Protein AF-A0A1G6CUP5-F1 (afdb_monomer)

Organism: NCBI:txid665467

InterPro domains:
  IPR025148 1-carboxybiuret hydrolase subunit AtzG-like [PF13318] (10-59)

Sequence (61 aa):
MSKPFDAEKHVDHMAEVMGLTIAPEWRQSVVDNMAATAAVAELVLAFPLDDHVEPAPVFEA

pLDDT: mean 94.16, std 8.06, range [47.5, 98.69]

Secondary structure (DSSP, 8-state):
-PPPP-HHHHHHHHHHHHTPPPPHHHHHHHHHHH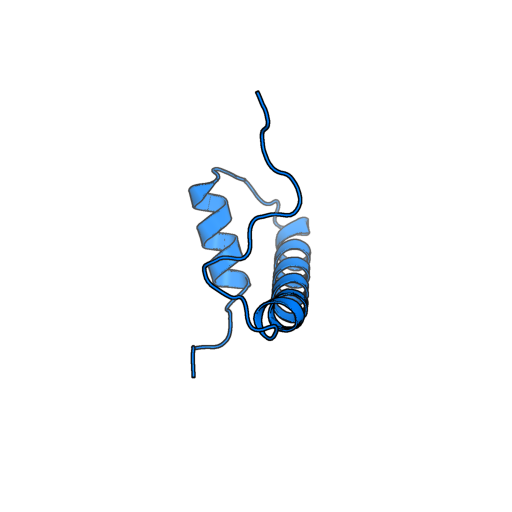HHHHHHHHHHHTS---TTPPPSS----

Radius of gyration: 16.07 Å; Cα contacts (8 Å, |Δi|>4): 15; chains: 1; bounding box: 34×34×35 Å

Structure (mmCIF, N/CA/C/O backbone):
data_AF-A0A1G6CUP5-F1
#
_entry.id   AF-A0A1G6CUP5-F1
#
loop_
_atom_site.group_PDB
_atom_site.id
_atom_site.type_symbol
_atom_site.label_atom_id
_atom_site.label_alt_id
_atom_site.label_comp_id
_atom_site.label_asym_id
_atom_site.label_entity_id
_atom_site.label_seq_id
_atom_site.pdbx_PDB_ins_code
_atom_site.Cartn_x
_atom_site.Cartn_y
_atom_site.Cartn_z
_atom_site.occupancy
_atom_site.B_iso_or_equiv
_atom_site.auth_seq_id
_atom_site.auth_comp_id
_atom_site.auth_asym_id
_atom_site.auth_atom_id
_atom_site.pdbx_PDB_model_num
ATOM 1 N N . MET A 1 1 ? 10.800 -19.086 2.974 1.00 47.50 1 MET A N 1
ATOM 2 C CA . MET A 1 1 ? 9.468 -18.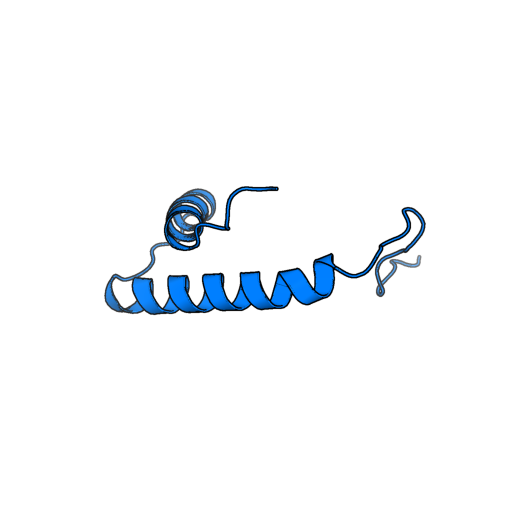472 2.828 1.00 47.50 1 MET A CA 1
ATOM 3 C C . MET A 1 1 ? 9.433 -17.259 3.730 1.00 47.50 1 MET A C 1
ATOM 5 O O . MET A 1 1 ? 9.648 -17.415 4.929 1.00 47.50 1 MET A O 1
ATOM 9 N N . SER A 1 2 ? 9.299 -16.067 3.154 1.00 66.88 2 SER A N 1
ATOM 10 C CA . SER A 1 2 ? 9.063 -14.840 3.914 1.00 66.88 2 SER A CA 1
ATOM 11 C C . SER A 1 2 ? 7.764 -14.977 4.710 1.00 66.88 2 SER A C 1
ATOM 13 O O . SER A 1 2 ? 6.867 -15.745 4.357 1.00 66.88 2 SER A O 1
ATOM 15 N N . LYS A 1 3 ? 7.688 -14.278 5.841 1.00 77.88 3 LYS A N 1
ATOM 16 C CA . LYS A 1 3 ? 6.465 -14.215 6.639 1.00 77.88 3 LYS A CA 1
ATOM 17 C C . LYS A 1 3 ? 5.367 -13.519 5.810 1.00 77.88 3 LYS A C 1
ATOM 19 O O . LYS A 1 3 ? 5.710 -12.577 5.096 1.00 77.88 3 LYS A O 1
ATOM 24 N N . PRO A 1 4 ? 4.090 -13.937 5.906 1.00 85.94 4 PRO A N 1
ATOM 25 C CA . PRO A 1 4 ? 2.992 -13.236 5.246 1.00 85.94 4 PRO A CA 1
ATOM 26 C C . PRO A 1 4 ? 2.984 -11.747 5.607 1.00 85.94 4 PRO A C 1
ATOM 28 O O . PRO A 1 4 ? 3.271 -11.394 6.756 1.00 85.94 4 PRO A O 1
ATOM 31 N N . PHE A 1 5 ? 2.662 -10.896 4.632 1.00 94.06 5 PHE A N 1
ATOM 32 C CA . PHE A 1 5 ? 2.560 -9.452 4.826 1.00 94.06 5 PHE A CA 1
ATOM 33 C C . PHE A 1 5 ? 1.446 -9.109 5.829 1.00 94.06 5 PHE A C 1
ATOM 35 O O . PHE A 1 5 ? 0.316 -9.575 5.703 1.00 94.06 5 PHE A O 1
ATOM 42 N N . ASP A 1 6 ? 1.783 -8.302 6.836 1.00 97.38 6 ASP A N 1
ATOM 43 C CA . ASP A 1 6 ? 0.878 -7.865 7.903 1.00 97.38 6 ASP A CA 1
ATOM 44 C C . ASP A 1 6 ? 0.449 -6.419 7.619 1.00 97.38 6 ASP A C 1
ATOM 46 O O . ASP A 1 6 ? 1.155 -5.467 7.963 1.00 97.38 6 ASP A O 1
ATOM 50 N N . ALA A 1 7 ? -0.684 -6.271 6.927 1.00 98.00 7 ALA A N 1
ATOM 51 C CA . ALA A 1 7 ? -1.174 -4.976 6.464 1.00 98.00 7 ALA A CA 1
ATOM 52 C C . ALA A 1 7 ? -1.489 -4.016 7.619 1.00 98.00 7 ALA A C 1
ATOM 54 O O . ALA A 1 7 ? -1.212 -2.827 7.501 1.00 98.00 7 ALA A O 1
ATOM 55 N N . GLU A 1 8 ? -2.010 -4.512 8.745 1.00 98.12 8 GLU A N 1
ATOM 56 C CA . GLU A 1 8 ? -2.322 -3.675 9.908 1.00 98.12 8 GLU A CA 1
ATOM 57 C C . GLU A 1 8 ? -1.060 -3.060 10.502 1.00 98.12 8 GLU A C 1
ATOM 59 O O . GLU A 1 8 ? -0.965 -1.837 10.617 1.00 98.12 8 GLU A O 1
ATOM 64 N N . LYS A 1 9 ? -0.053 -3.891 10.807 1.00 98.06 9 LYS A N 1
ATOM 65 C CA . LYS A 1 9 ? 1.215 -3.386 11.348 1.00 98.06 9 LYS A CA 1
ATOM 66 C C . LYS A 1 9 ? 1.918 -2.451 10.376 1.00 98.06 9 LYS A C 1
ATOM 68 O O . LYS A 1 9 ? 2.540 -1.483 10.806 1.00 98.06 9 LYS A O 1
ATOM 73 N N . HIS A 1 10 ? 1.847 -2.751 9.080 1.00 98.12 10 HIS A N 1
ATOM 74 C CA . HIS A 1 10 ? 2.452 -1.905 8.063 1.00 98.12 10 HIS A CA 1
ATOM 75 C C . HIS A 1 10 ? 1.762 -0.540 7.979 1.00 98.12 10 HIS A C 1
ATOM 77 O O . HIS A 1 10 ? 2.451 0.476 7.978 1.00 98.12 10 HIS A O 1
ATOM 83 N N . VAL A 1 11 ? 0.426 -0.501 7.956 1.00 98.50 11 VAL A N 1
ATOM 84 C CA . VAL A 1 11 ? -0.343 0.753 7.931 1.00 98.50 11 VAL A CA 1
ATOM 85 C C . VAL A 1 11 ? -0.065 1.588 9.177 1.00 98.50 11 VAL A C 1
ATOM 87 O O . VAL A 1 11 ? 0.216 2.776 9.036 1.00 98.50 11 VAL A O 1
ATOM 90 N N . ASP A 1 12 ? -0.074 0.984 10.369 1.00 97.88 12 ASP A N 1
ATOM 91 C CA . ASP A 1 12 ? 0.205 1.706 11.616 1.00 97.88 12 ASP A CA 1
ATOM 92 C C . ASP A 1 12 ? 1.627 2.299 11.611 1.00 97.88 12 ASP A C 1
ATOM 94 O O . ASP A 1 12 ? 1.813 3.480 11.904 1.00 97.88 12 ASP A O 1
ATOM 98 N N . HIS A 1 13 ? 2.630 1.510 11.205 1.00 98.31 13 HIS A N 1
ATOM 99 C CA . HIS A 1 13 ? 4.018 1.971 11.131 1.00 98.31 13 HIS A CA 1
ATOM 100 C C . HIS A 1 13 ? 4.215 3.081 10.089 1.00 98.31 13 HIS A C 1
ATOM 102 O O . HIS A 1 13 ? 4.861 4.091 10.359 1.00 98.31 13 HIS A O 1
ATOM 108 N N . MET A 1 14 ? 3.653 2.916 8.891 1.00 98.44 14 MET A N 1
ATOM 109 C CA . MET A 1 14 ? 3.839 3.881 7.810 1.00 98.44 14 MET A CA 1
ATOM 110 C C . MET A 1 14 ? 3.056 5.174 8.034 1.00 98.44 14 MET 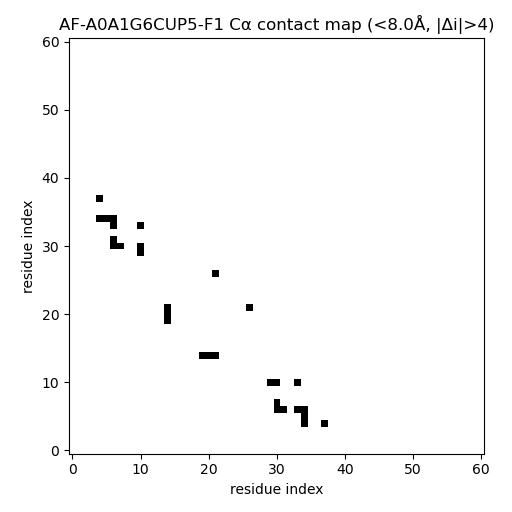A C 1
ATOM 112 O O . MET A 1 14 ? 3.515 6.234 7.611 1.00 98.44 14 MET A O 1
ATOM 116 N N . ALA A 1 15 ? 1.917 5.122 8.730 1.00 98.31 15 ALA A N 1
ATOM 117 C CA . ALA A 1 15 ? 1.216 6.323 9.170 1.00 98.31 15 ALA A CA 1
ATOM 118 C C . ALA A 1 15 ? 2.099 7.172 10.100 1.00 98.31 15 ALA A C 1
ATOM 120 O O . ALA A 1 15 ? 2.180 8.385 9.911 1.00 98.31 15 ALA A O 1
ATOM 121 N N . GLU A 1 16 ? 2.825 6.544 11.032 1.00 98.19 16 GLU A N 1
ATOM 122 C CA . GLU A 1 16 ? 3.788 7.229 11.904 1.00 98.19 16 GLU A CA 1
ATOM 123 C C . GLU A 1 16 ? 4.953 7.829 11.104 1.00 98.19 16 GLU A C 1
ATOM 125 O O . GLU A 1 16 ? 5.225 9.024 11.223 1.00 98.19 16 GLU A O 1
ATOM 130 N N . VAL A 1 17 ? 5.597 7.037 10.238 1.00 98.56 17 VAL A N 1
ATOM 131 C CA . VAL A 1 17 ? 6.735 7.485 9.411 1.00 98.56 17 VAL A CA 1
ATOM 132 C C . VAL A 1 17 ? 6.369 8.687 8.537 1.00 98.56 17 VAL A C 1
ATOM 134 O O . VAL A 1 17 ? 7.170 9.607 8.378 1.00 98.56 17 VAL A O 1
ATOM 137 N N . MET A 1 18 ? 5.161 8.692 7.972 1.00 98.19 18 MET A N 1
ATOM 138 C CA . MET A 1 18 ? 4.683 9.766 7.099 1.00 98.19 18 MET A CA 1
ATOM 139 C C . MET A 1 18 ? 4.023 10.930 7.856 1.00 98.19 18 MET A C 1
ATOM 141 O O . MET A 1 18 ? 3.648 11.919 7.227 1.00 98.19 18 MET A O 1
ATOM 145 N N . GLY A 1 19 ? 3.849 10.831 9.178 1.00 98.12 19 GLY A N 1
ATOM 146 C CA . GLY A 1 19 ? 3.126 11.831 9.970 1.00 98.12 19 GLY A CA 1
ATOM 147 C C . GLY A 1 19 ? 1.646 11.962 9.588 1.00 98.12 19 GLY A C 1
ATOM 148 O O . GLY A 1 19 ? 1.077 13.051 9.675 1.00 98.12 19 GLY A O 1
ATOM 149 N N . LEU A 1 20 ? 1.018 10.874 9.134 1.00 97.81 20 LEU A N 1
ATOM 150 C CA . LEU A 1 20 ? -0.380 10.853 8.709 1.00 97.81 20 LEU A CA 1
ATOM 151 C C . LEU A 1 20 ? -1.300 10.443 9.859 1.00 97.81 20 LEU A C 1
ATOM 153 O O . LEU A 1 20 ? -1.103 9.420 10.508 1.00 97.81 20 LEU A O 1
ATOM 157 N N . THR A 1 21 ? -2.371 11.210 10.059 1.00 97.81 21 THR A N 1
ATOM 158 C CA . THR A 1 21 ? -3.475 10.803 10.937 1.00 97.81 21 THR A CA 1
ATOM 159 C C . THR A 1 21 ? -4.545 10.102 10.109 1.00 97.81 21 THR A C 1
ATOM 161 O O . THR A 1 21 ? -5.149 10.716 9.230 1.00 97.81 21 THR A O 1
ATOM 164 N N . ILE A 1 22 ? -4.800 8.825 10.401 1.00 97.44 22 ILE A N 1
ATOM 165 C CA . ILE A 1 22 ? -5.901 8.063 9.802 1.00 97.44 22 ILE A CA 1
ATOM 166 C C . ILE A 1 22 ? -7.081 8.112 10.768 1.00 97.44 22 ILE A C 1
ATOM 168 O O . ILE A 1 22 ? -6.992 7.615 11.891 1.00 97.44 22 ILE A O 1
ATOM 172 N N . ALA A 1 23 ? -8.185 8.720 10.335 1.00 98.06 23 ALA A N 1
ATOM 173 C CA . ALA A 1 23 ? -9.398 8.770 11.137 1.00 98.06 23 ALA A CA 1
ATOM 174 C C . ALA A 1 23 ? -9.915 7.338 11.416 1.00 98.06 23 ALA A C 1
ATOM 176 O O . ALA A 1 23 ? -9.835 6.485 10.520 1.00 98.06 23 ALA A O 1
ATOM 177 N N . PRO A 1 24 ? -10.431 7.034 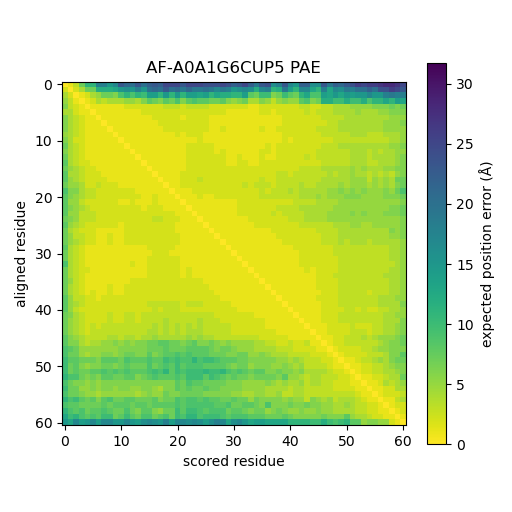12.624 1.00 97.56 24 PRO A N 1
ATOM 178 C CA . PRO A 1 24 ? -10.856 5.679 12.986 1.00 97.56 24 PRO A CA 1
ATOM 179 C C . PRO A 1 24 ? -11.853 5.056 12.001 1.00 97.56 24 PRO A C 1
ATOM 181 O O . PRO A 1 24 ? -11.757 3.868 11.699 1.00 97.56 24 PRO A O 1
ATOM 184 N N . GLU A 1 25 ? -12.762 5.862 11.450 1.00 98.38 25 GLU A N 1
ATOM 185 C CA . GLU A 1 25 ? -13.753 5.458 10.450 1.00 98.38 25 GLU A CA 1
ATOM 186 C C . GLU A 1 25 ? -13.143 5.013 9.111 1.00 98.38 25 GLU A C 1
ATOM 188 O O . GLU A 1 25 ? -13.793 4.295 8.355 1.00 98.38 25 GLU A O 1
ATOM 193 N N . TRP A 1 26 ? -11.902 5.407 8.811 1.00 98.19 26 TRP A N 1
ATOM 194 C CA . TRP A 1 26 ? -11.197 5.035 7.580 1.00 98.19 26 TRP A CA 1
ATOM 195 C C . TRP A 1 26 ? -10.178 3.919 7.790 1.00 98.19 26 TRP A C 1
ATOM 197 O O . TRP A 1 26 ? -9.773 3.286 6.815 1.00 98.19 26 TRP A O 1
ATOM 207 N N . ARG A 1 27 ? -9.767 3.649 9.039 1.00 97.69 27 ARG A N 1
ATOM 208 C CA . ARG A 1 27 ? -8.659 2.728 9.337 1.00 97.69 27 ARG A CA 1
ATOM 209 C C . ARG A 1 27 ? -8.855 1.359 8.696 1.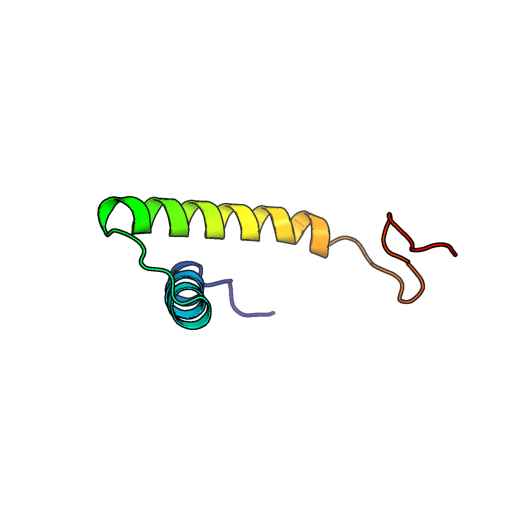00 97.69 27 ARG A C 1
ATOM 211 O O . ARG A 1 27 ? -7.946 0.880 8.025 1.00 97.69 27 ARG A O 1
ATOM 218 N N . GLN A 1 28 ? -10.035 0.757 8.856 1.00 98.38 28 GLN A N 1
ATOM 219 C CA . GLN A 1 28 ? -10.283 -0.580 8.311 1.00 98.38 28 GLN A CA 1
ATOM 220 C C . GLN A 1 28 ? -10.180 -0.593 6.783 1.00 98.38 28 GLN A C 1
ATOM 222 O O . GLN A 1 28 ? -9.478 -1.425 6.222 1.00 98.38 28 GLN A O 1
ATOM 227 N N . SER A 1 29 ? -10.795 0.379 6.105 1.00 98.56 29 SER A N 1
ATOM 228 C CA . SER A 1 29 ? -10.722 0.464 4.646 1.00 98.56 29 SER A CA 1
ATOM 229 C C . SER A 1 29 ? -9.296 0.68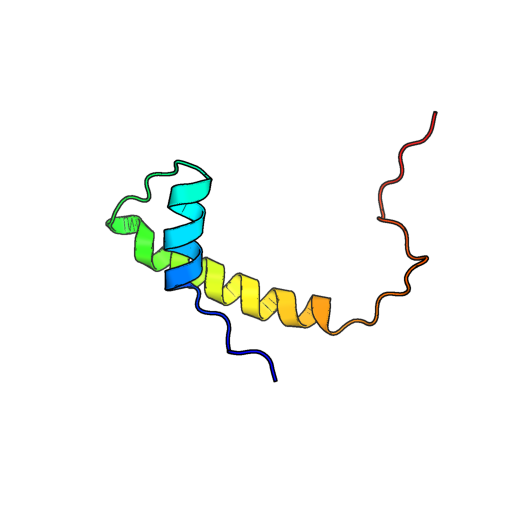6 4.139 1.00 98.56 29 SER A C 1
ATOM 231 O O . SER A 1 29 ? -8.938 0.141 3.098 1.00 98.56 29 SER A O 1
ATOM 233 N N . VAL A 1 30 ? -8.460 1.450 4.848 1.00 98.50 30 VAL A N 1
ATOM 234 C CA . VAL A 1 30 ? -7.042 1.616 4.480 1.00 98.50 30 VAL A CA 1
ATOM 235 C C . VAL A 1 30 ? -6.289 0.288 4.589 1.00 98.50 30 VAL A C 1
ATOM 237 O O . VAL A 1 30 ? -5.560 -0.074 3.666 1.00 98.50 30 VAL A O 1
ATOM 240 N N . VAL A 1 31 ? -6.500 -0.461 5.675 1.00 98.56 31 VAL A N 1
ATOM 241 C CA . VAL A 1 31 ? -5.900 -1.790 5.872 1.00 98.56 31 VAL A CA 1
ATOM 242 C C . VAL A 1 31 ? -6.337 -2.762 4.775 1.00 98.56 31 VAL A C 1
ATOM 244 O O . VAL A 1 31 ? -5.484 -3.413 4.171 1.00 98.56 31 VAL A O 1
ATOM 247 N N . ASP A 1 32 ? -7.633 -2.815 4.463 1.00 98.69 32 ASP A N 1
ATOM 248 C CA . ASP A 1 32 ? -8.178 -3.716 3.443 1.00 98.69 32 ASP A CA 1
ATOM 249 C C . ASP A 1 32 ? -7.597 -3.411 2.051 1.00 98.69 32 ASP A C 1
ATOM 251 O O . ASP A 1 32 ? -7.187 -4.319 1.324 1.00 98.69 32 ASP A O 1
ATOM 255 N N . ASN A 1 33 ? -7.486 -2.126 1.692 1.00 98.56 33 ASN A N 1
ATOM 256 C CA . ASN A 1 33 ? -6.867 -1.710 0.431 1.00 98.56 33 ASN A CA 1
ATOM 257 C C . ASN A 1 33 ? -5.366 -2.023 0.391 1.00 98.56 33 ASN A C 1
ATOM 259 O O . ASN A 1 33 ? -4.850 -2.416 -0.657 1.00 98.56 33 ASN A O 1
ATOM 263 N N . MET A 1 34 ? -4.657 -1.890 1.515 1.00 98.38 34 MET A N 1
ATOM 264 C CA . MET A 1 34 ? -3.239 -2.240 1.599 1.00 98.38 34 MET A CA 1
ATOM 265 C C . MET A 1 34 ? -3.021 -3.750 1.427 1.00 98.38 34 MET A C 1
ATOM 267 O O . MET A 1 34 ? -2.134 -4.167 0.683 1.00 98.38 34 MET A O 1
ATOM 271 N N . ALA A 1 35 ? -3.869 -4.579 2.042 1.00 98.12 35 ALA A N 1
ATOM 272 C CA . ALA A 1 35 ? -3.841 -6.029 1.865 1.00 98.12 35 ALA A CA 1
ATOM 273 C C . ALA A 1 35 ? -4.137 -6.438 0.410 1.00 98.12 35 ALA A C 1
ATOM 275 O O . ALA A 1 35 ? -3.422 -7.265 -0.159 1.00 98.12 35 ALA A O 1
ATOM 276 N N . ALA A 1 36 ? -5.145 -5.824 -0.220 1.00 98.06 36 ALA A N 1
ATOM 277 C CA . ALA A 1 36 ? -5.458 -6.057 -1.629 1.00 98.06 36 ALA A CA 1
ATOM 278 C C . ALA A 1 36 ? -4.302 -5.636 -2.554 1.00 98.06 36 ALA A C 1
ATOM 280 O O . ALA A 1 36 ? -3.952 -6.364 -3.482 1.00 98.06 36 ALA A O 1
ATOM 281 N N . THR A 1 37 ? -3.667 -4.496 -2.270 1.00 97.94 37 THR A N 1
ATOM 282 C CA . THR A 1 37 ? -2.502 -4.007 -3.022 1.00 97.94 37 THR A CA 1
ATOM 283 C C . THR A 1 37 ? -1.326 -4.973 -2.909 1.00 97.94 37 THR A C 1
ATOM 285 O O . THR A 1 37 ? -0.714 -5.293 -3.924 1.00 97.94 37 THR A O 1
ATOM 288 N N . ALA A 1 38 ? -1.048 -5.501 -1.712 1.00 96.81 38 ALA A N 1
ATOM 289 C CA . ALA A 1 38 ? -0.006 -6.507 -1.516 1.00 96.81 38 ALA A CA 1
ATOM 290 C C . ALA A 1 38 ? -0.280 -7.779 -2.337 1.00 96.81 38 ALA A C 1
ATOM 292 O O . ALA A 1 38 ? 0.619 -8.278 -3.007 1.00 96.81 38 ALA A O 1
ATOM 293 N N . ALA A 1 39 ? -1.528 -8.260 -2.370 1.00 95.31 39 ALA A N 1
ATOM 294 C CA . ALA A 1 39 ? -1.899 -9.425 -3.176 1.00 95.31 39 ALA A CA 1
ATOM 295 C C . ALA A 1 39 ? -1.696 -9.202 -4.687 1.00 95.31 39 ALA A C 1
ATOM 297 O O . ALA A 1 39 ? -1.266 -10.112 -5.393 1.00 95.31 39 ALA A O 1
ATOM 298 N N . VAL A 1 40 ? -1.977 -7.996 -5.192 1.00 97.31 40 VAL A N 1
ATOM 299 C CA . VAL A 1 40 ? -1.717 -7.640 -6.598 1.00 97.31 40 VAL A CA 1
ATOM 300 C C . VAL A 1 40 ? -0.219 -7.470 -6.860 1.00 97.31 40 VAL A C 1
ATOM 302 O O . VAL A 1 40 ? 0.264 -7.883 -7.913 1.00 97.31 40 VAL A O 1
ATOM 305 N N . ALA A 1 41 ? 0.532 -6.909 -5.911 1.00 96.75 41 ALA A N 1
ATOM 306 C CA . ALA A 1 41 ? 1.975 -6.728 -6.031 1.00 96.75 41 ALA A CA 1
ATOM 307 C C . ALA A 1 41 ? 2.713 -8.064 -6.200 1.00 96.75 41 ALA A C 1
ATOM 309 O O . ALA A 1 41 ? 3.641 -8.134 -7.001 1.00 96.75 41 ALA A O 1
ATOM 310 N N . GLU A 1 42 ? 2.263 -9.138 -5.541 1.00 94.25 42 GLU A N 1
ATOM 311 C CA . GLU A 1 42 ? 2.824 -10.488 -5.723 1.00 94.25 42 GLU A CA 1
ATOM 312 C C . GLU A 1 42 ? 2.782 -10.957 -7.187 1.00 94.25 42 GLU A C 1
ATOM 314 O O . GLU A 1 42 ? 3.704 -11.625 -7.651 1.00 94.25 42 GLU A O 1
ATOM 319 N N . LEU A 1 43 ? 1.761 -10.560 -7.958 1.00 94.75 43 LEU A N 1
ATOM 320 C CA . LEU A 1 43 ? 1.680 -10.892 -9.385 1.00 94.75 43 LEU A CA 1
ATOM 321 C C . LEU A 1 43 ? 2.786 -10.209 -10.198 1.00 94.75 43 LEU A C 1
ATOM 323 O O . LEU A 1 43 ? 3.276 -10.778 -11.170 1.00 94.75 43 LEU A O 1
ATOM 327 N N . VAL A 1 44 ? 3.174 -8.995 -9.802 1.00 94.06 44 VAL A N 1
ATOM 328 C CA . VAL A 1 44 ? 4.239 -8.224 -10.455 1.00 94.06 44 VAL A CA 1
ATOM 329 C C . VAL A 1 44 ? 5.610 -8.727 -10.007 1.00 94.06 44 VAL A C 1
ATOM 331 O O . VAL A 1 44 ? 6.487 -8.927 -10.840 1.00 94.06 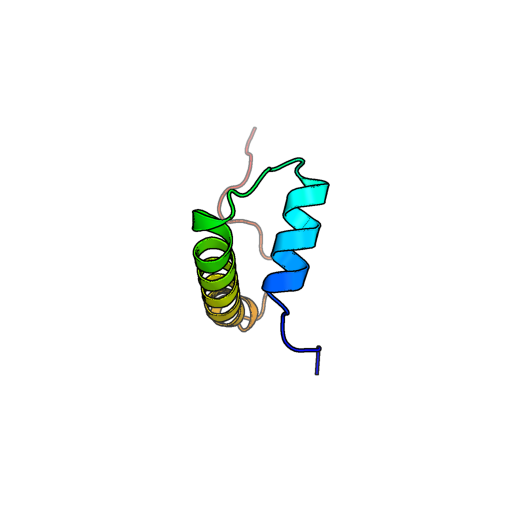44 VAL A O 1
ATOM 334 N N . LEU A 1 45 ? 5.786 -8.993 -8.709 1.00 93.00 45 LEU A N 1
ATOM 335 C CA . LEU A 1 45 ? 7.038 -9.493 -8.130 1.00 93.00 45 LEU A CA 1
ATOM 336 C C . LEU A 1 45 ? 7.391 -10.915 -8.592 1.00 93.00 45 LEU A C 1
ATOM 338 O O . LEU A 1 45 ? 8.559 -11.294 -8.561 1.00 93.00 45 LEU A O 1
ATOM 342 N N . ALA A 1 46 ? 6.404 -11.700 -9.033 1.00 93.81 46 ALA A N 1
ATOM 343 C CA . ALA A 1 46 ? 6.632 -13.021 -9.612 1.00 93.81 46 ALA A CA 1
ATOM 344 C C . ALA A 1 46 ? 7.314 -12.976 -10.994 1.00 93.81 46 ALA A C 1
ATOM 346 O O . ALA A 1 46 ? 7.831 -14.000 -11.449 1.00 93.81 46 ALA A O 1
ATOM 347 N N . PHE A 1 47 ? 7.314 -11.825 -11.677 1.00 91.69 47 PHE A N 1
ATOM 348 C CA . PHE A 1 47 ? 8.024 -11.657 -12.940 1.00 91.69 47 PHE A CA 1
ATOM 349 C C . PHE A 1 47 ? 9.540 -11.527 -12.690 1.00 91.69 47 PHE A C 1
ATOM 351 O O . PHE A 1 47 ? 9.949 -10.677 -11.898 1.00 91.69 47 PHE A O 1
ATOM 358 N N . PRO A 1 48 ? 10.397 -12.332 -13.352 1.00 91.44 48 PRO A N 1
ATOM 359 C CA . PRO A 1 48 ? 11.842 -12.210 -13.199 1.00 91.44 48 PRO A CA 1
ATOM 360 C C . PRO A 1 48 ? 12.331 -10.893 -13.813 1.00 91.44 48 PRO A C 1
ATOM 362 O O . PRO A 1 48 ? 12.097 -10.632 -14.992 1.00 91.44 48 PRO A O 1
ATOM 365 N N . LEU A 1 49 ? 13.033 -10.086 -13.020 1.00 91.12 49 LEU A N 1
ATOM 366 C CA . LEU A 1 49 ? 13.627 -8.830 -13.465 1.00 91.12 49 LEU A CA 1
ATOM 367 C C . LEU A 1 49 ? 15.144 -8.996 -13.587 1.00 91.12 49 LEU A C 1
ATOM 369 O O . LEU A 1 49 ? 15.794 -9.412 -12.631 1.00 91.12 49 LEU A O 1
ATOM 373 N N . ASP A 1 50 ? 15.683 -8.707 -14.769 1.00 93.44 50 ASP A N 1
ATOM 374 C CA . ASP A 1 50 ? 17.127 -8.684 -15.015 1.00 93.44 50 ASP A CA 1
ATOM 375 C C . ASP A 1 50 ? 17.721 -7.358 -14.514 1.00 93.44 50 ASP A C 1
ATOM 377 O O . ASP A 1 50 ? 17.084 -6.310 -14.639 1.00 93.44 50 ASP A O 1
ATOM 381 N N . ASP A 1 51 ? 18.936 -7.401 -13.963 1.00 91.94 51 ASP A N 1
ATOM 382 C CA . ASP A 1 51 ? 19.623 -6.238 -13.382 1.00 91.94 51 ASP A CA 1
ATOM 383 C C . ASP A 1 51 ? 19.870 -5.107 -14.400 1.00 91.94 51 ASP A C 1
ATOM 385 O O . ASP A 1 51 ? 20.103 -3.964 -14.008 1.00 91.94 51 ASP A O 1
ATOM 389 N N . HIS A 1 52 ? 19.825 -5.406 -15.703 1.00 92.88 52 HIS A N 1
ATOM 390 C CA . HIS A 1 52 ? 19.987 -4.442 -16.791 1.00 92.88 52 HIS A CA 1
ATOM 391 C C . HIS A 1 52 ? 18.661 -3.879 -17.330 1.00 92.88 52 HIS A C 1
ATOM 393 O O . HIS A 1 52 ? 18.675 -3.115 -18.298 1.00 92.88 52 HIS A O 1
ATOM 399 N N . VAL A 1 53 ? 17.509 -4.252 -16.759 1.00 92.94 53 VAL A N 1
ATOM 400 C CA . VAL A 1 53 ? 16.221 -3.658 -17.141 1.00 92.94 53 VAL A CA 1
ATOM 401 C C . VAL A 1 53 ? 16.107 -2.254 -16.556 1.00 92.94 53 VAL A C 1
ATOM 403 O O . VAL A 1 53 ? 16.030 -2.067 -15.345 1.00 92.94 53 VAL A O 1
ATOM 406 N N . GLU A 1 54 ? 16.030 -1.269 -17.444 1.00 91.25 54 GLU A N 1
ATOM 407 C CA . GLU A 1 54 ? 15.778 0.124 -17.082 1.00 91.25 54 GLU A CA 1
ATOM 408 C C . GLU A 1 54 ? 14.275 0.394 -16.860 1.00 91.25 54 GLU A C 1
ATOM 410 O O . GLU A 1 54 ? 13.421 -0.2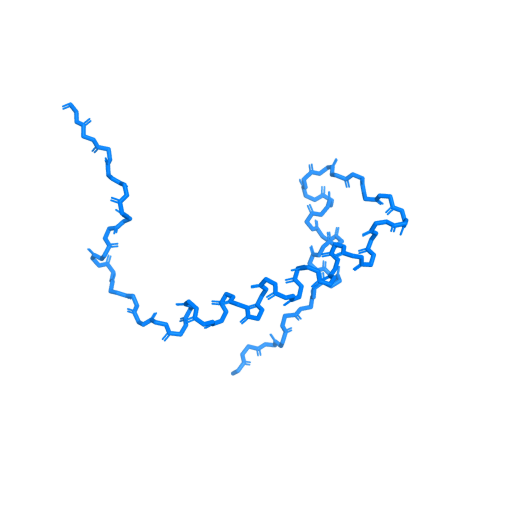59 -17.477 1.00 91.25 54 GLU A O 1
ATOM 415 N N . PRO A 1 55 ? 13.911 1.380 -16.016 1.00 92.50 55 PRO A N 1
ATOM 416 C CA . PRO A 1 55 ? 12.539 1.869 -15.923 1.00 92.50 55 PRO A CA 1
ATOM 417 C C . PRO A 1 55 ? 12.007 2.353 -17.279 1.00 92.50 55 PRO A C 1
ATOM 419 O O . PRO A 1 55 ? 12.744 2.899 -18.095 1.00 92.50 55 PRO A O 1
ATOM 422 N N . ALA A 1 56 ? 10.696 2.213 -17.503 1.00 92.19 56 ALA A N 1
ATOM 423 C CA . ALA A 1 56 ? 10.067 2.637 -18.757 1.00 92.19 56 ALA A CA 1
ATOM 424 C C . ALA A 1 56 ? 10.324 4.120 -19.122 1.00 92.19 56 ALA A C 1
ATOM 426 O O . ALA A 1 56 ? 10.590 4.394 -20.293 1.00 92.19 56 ALA A O 1
ATOM 427 N N . PRO A 1 57 ? 10.255 5.086 -18.183 1.00 93.75 57 PRO A N 1
ATOM 428 C CA . PRO A 1 57 ? 10.742 6.436 -18.436 1.00 93.75 57 PRO A CA 1
ATOM 429 C C . PRO A 1 57 ? 12.238 6.554 -18.109 1.00 93.75 57 PRO A C 1
ATOM 431 O O . PRO A 1 57 ? 12.655 6.274 -16.985 1.00 93.75 57 PRO A O 1
ATOM 434 N N . VAL A 1 58 ? 13.018 7.071 -19.060 1.00 93.06 58 VAL A N 1
ATOM 435 C CA . VAL A 1 58 ? 14.430 7.443 -18.873 1.00 93.06 58 VAL A CA 1
ATOM 436 C C . VAL A 1 58 ? 14.610 8.948 -19.066 1.00 93.06 58 VAL A C 1
ATOM 438 O O . VAL A 1 58 ? 13.930 9.567 -19.884 1.00 93.06 58 VAL A O 1
ATOM 441 N N . PHE A 1 59 ? 15.491 9.560 -18.273 1.00 92.75 59 PHE A N 1
ATOM 442 C CA . PHE A 1 59 ? 15.855 10.966 -18.446 1.00 92.75 59 PHE A CA 1
ATOM 443 C C . PHE A 1 59 ? 16.860 11.106 -19.595 1.00 92.75 59 PHE A C 1
ATOM 445 O O . PHE A 1 59 ? 17.888 10.430 -19.598 1.00 92.75 59 PHE A O 1
ATOM 452 N N . GLU A 1 60 ? 16.585 12.016 -20.528 1.00 89.62 60 GLU A N 1
ATOM 453 C CA . GLU A 1 60 ? 17.458 12.355 -21.657 1.00 89.62 60 GLU A CA 1
ATOM 454 C C . GLU A 1 60 ? 17.789 13.857 -21.621 1.00 89.62 60 GLU A C 1
ATOM 456 O O . GLU A 1 60 ? 16.976 14.663 -21.158 1.00 89.62 60 GLU A O 1
ATOM 461 N N . ALA A 1 61 ? 19.003 14.216 -22.050 1.00 84.25 61 ALA A N 1
ATOM 462 C CA . ALA A 1 61 ? 19.561 15.570 -21.963 1.00 84.25 61 ALA A CA 1
ATOM 463 C C . ALA A 1 61 ? 19.220 16.458 -23.168 1.00 84.25 61 ALA A C 1
ATOM 465 O O . ALA A 1 61 ? 19.129 15.922 -24.296 1.00 84.25 61 ALA A O 1
#

Solvent-accessible surface area (backbone atoms only — not comparable to full-atom values): 4023 Å² total; per-residue (Å²): 132,82,78,80,86,56,37,62,65,48,50,58,51,50,28,60,76,70,72,52,87,74,55,78,93,46,46,63,60,52,31,53,52,46,43,53,48,52,62,55,45,52,67,59,70,69,52,89,78,60,95,84,67,7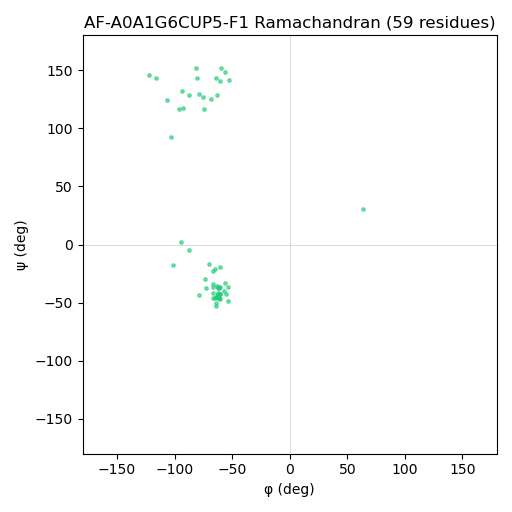2,67,92,81,73,94,80,134

Mean predicted aligned error: 4.06 Å

Foldseek 3Di:
DDDPDDLLVVVVVVCVVVVHDDDPVCSVVSSVVSNVVVVVVVVVVPDDDDPPDDPPDDDDD

Nearest PDB structures (foldseek):
  7dop-assembly1_A  TM=4.857E-01  e=4.646E+00  Chikungunya virus strain S27-African prototype
  7fgg-assembly1_A  TM=5.155E-01  e=7.500E+00  Chikungunya virus strain S27-African prototype
  7fgh-assembly1_A  TM=4.668E-01  e=5.705E+00  Chikungunya virus strain S27-African prototype